Protein AF-A0A7K2MJP7-F1 (afdb_monomer)

Sequence (176 aa):
LGSHLVGRARRTAEARRAEIGALKGRLAQENAGLVHLVNVALPGIAQQVRDGTGAEEAVANTAPASGPHLRQVVQSFAALVEDAVRQAADAESRRQQAVHEASRSAAELEQLTRSTLPAAVEKLRDGTSAEIVLSELEWPRGAGPRACAELFVRELAHSERRTAAAQAASAKSLSR

Foldseek 3Di:
DVVVVVVVVVVVVVVVVVVVVVVVVVVVVVVVLVCCCVPPLLVQLLVCLLVPHQLVVSLVPGDDRPDDVSSVVSSVSSVVSNVVSVVVVVVVVVVVVVVVVVVLVVVQVCCCVVPQLVVLLVCLLVVHALVVSLVPGDARPDPVRRVVSNVVSVVSSVVSVVVVVVVVVVVVVVVD

pLDDT: mean 90.43, std 6.72, range [54.22, 98.06]

Radius of gyration: 41.57 Å; Cα contacts (8 Å, |Δi|>4): 90; chains: 1; bounding box: 98×28×122 Å

Structure (mmCIF, N/CA/C/O backbone):
data_AF-A0A7K2MJP7-F1
#
_entry.id   AF-A0A7K2MJP7-F1
#
loop_
_atom_site.group_PDB
_atom_site.id
_atom_site.type_symbol
_atom_site.label_atom_id
_atom_site.label_alt_id
_atom_site.label_comp_id
_atom_site.label_asym_id
_atom_site.label_entity_id
_atom_site.label_seq_id
_atom_site.pdbx_PDB_ins_code
_atom_site.Cartn_x
_atom_site.Cartn_y
_atom_site.Cartn_z
_atom_site.occupancy
_atom_site.B_iso_or_equiv
_atom_site.auth_seq_id
_atom_site.auth_comp_id
_atom_site.auth_asym_id
_atom_site.auth_atom_id
_atom_site.pdbx_PDB_model_num
ATOM 1 N N . LEU A 1 1 ? 59.190 11.941 -58.355 1.00 62.66 1 LEU A N 1
ATOM 2 C CA . LEU A 1 1 ? 59.065 11.684 -56.896 1.00 62.66 1 LEU A CA 1
ATOM 3 C C . LEU A 1 1 ? 57.858 12.392 -56.255 1.00 62.66 1 LEU A C 1
ATOM 5 O O . LEU A 1 1 ? 57.104 11.720 -55.563 1.00 62.66 1 LEU A O 1
ATOM 9 N N . GLY A 1 2 ? 57.594 13.680 -56.530 1.00 69.62 2 GLY A N 1
ATOM 10 C CA . GLY A 1 2 ? 56.463 14.423 -55.928 1.00 69.62 2 GLY A CA 1
ATOM 11 C C . GLY A 1 2 ? 55.055 13.855 -56.190 1.00 69.62 2 GLY A C 1
ATOM 12 O O . GLY A 1 2 ? 54.263 13.742 -55.261 1.00 69.62 2 GLY A O 1
ATOM 13 N N . SER A 1 3 ? 54.758 13.401 -57.415 1.00 74.25 3 SER A N 1
ATOM 14 C CA . SER A 1 3 ? 53.436 12.842 -57.775 1.00 74.25 3 SER A CA 1
ATOM 15 C C . SER A 1 3 ? 53.060 11.579 -56.972 1.00 74.25 3 SER A C 1
ATOM 17 O O . SER A 1 3 ? 51.928 11.435 -56.510 1.00 74.25 3 SER A O 1
ATOM 19 N N . HIS A 1 4 ? 54.029 10.699 -56.692 1.00 79.38 4 HIS A N 1
ATOM 20 C CA . HIS A 1 4 ? 53.788 9.487 -55.899 1.00 79.38 4 HIS A CA 1
ATOM 21 C C . HIS A 1 4 ? 53.503 9.784 -54.420 1.00 79.38 4 HIS A C 1
ATOM 23 O O . HIS A 1 4 ? 52.676 9.103 -53.809 1.00 79.38 4 HIS A O 1
ATOM 29 N N . LEU A 1 5 ? 54.149 10.805 -53.847 1.00 84.94 5 LEU A N 1
ATOM 30 C CA . LEU A 1 5 ? 53.902 11.229 -52.466 1.00 84.94 5 LEU A CA 1
ATOM 31 C C . LEU A 1 5 ? 52.511 11.859 -52.320 1.00 84.94 5 LEU A C 1
ATOM 33 O O . LEU A 1 5 ? 51.782 11.506 -51.395 1.00 84.94 5 LEU A O 1
ATOM 37 N N . VAL A 1 6 ? 52.101 12.696 -53.278 1.00 86.31 6 VAL A N 1
ATOM 38 C CA . VAL A 1 6 ? 50.754 13.292 -53.320 1.00 86.31 6 VAL A CA 1
ATOM 39 C C . VAL A 1 6 ? 49.675 12.213 -53.474 1.00 86.31 6 VAL A C 1
ATOM 41 O O . VAL A 1 6 ? 48.695 12.205 -52.728 1.00 86.31 6 VAL A O 1
ATOM 44 N N . GLY A 1 7 ? 49.873 11.241 -54.372 1.00 87.06 7 GLY A N 1
ATOM 45 C CA . GLY A 1 7 ? 48.940 10.123 -54.551 1.00 87.06 7 GLY A CA 1
ATOM 46 C C . GLY A 1 7 ? 48.835 9.201 -53.328 1.00 87.06 7 GLY A C 1
ATOM 47 O O . GLY A 1 7 ? 47.771 8.644 -53.052 1.00 87.06 7 GLY A O 1
ATOM 48 N N . ARG A 1 8 ? 49.916 9.039 -52.555 1.00 86.50 8 ARG A N 1
ATOM 49 C CA . ARG A 1 8 ? 49.891 8.295 -51.285 1.00 86.50 8 ARG A CA 1
ATOM 50 C C . ARG A 1 8 ? 49.161 9.077 -50.196 1.00 86.50 8 ARG A C 1
ATOM 52 O O . ARG A 1 8 ? 48.294 8.510 -49.542 1.00 86.50 8 ARG A O 1
ATOM 59 N N . ALA A 1 9 ? 49.465 10.365 -50.046 1.00 88.44 9 ALA A N 1
ATOM 60 C CA . ALA A 1 9 ? 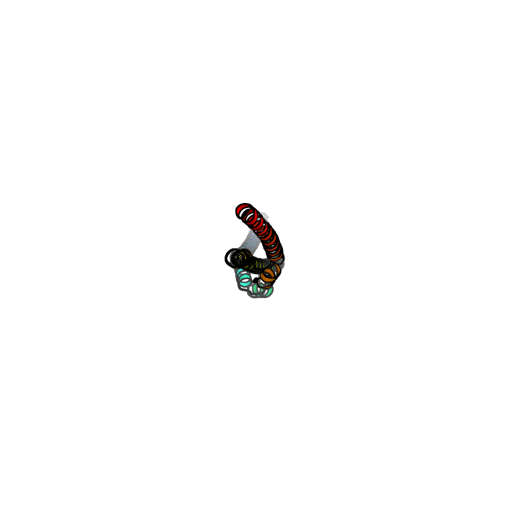48.810 11.234 -49.073 1.00 88.44 9 ALA A CA 1
ATOM 61 C C . ALA A 1 9 ? 47.291 11.297 -49.299 1.00 88.44 9 ALA A C 1
ATOM 63 O O . ALA A 1 9 ? 46.522 11.173 -48.347 1.00 88.44 9 ALA A O 1
ATOM 64 N N . ARG A 1 10 ? 46.852 11.393 -50.561 1.00 87.88 10 ARG A N 1
ATOM 65 C CA . ARG A 1 10 ? 45.430 11.385 -50.923 1.00 87.88 10 ARG A CA 1
ATOM 66 C C . ARG A 1 10 ? 44.731 10.080 -50.533 1.00 87.88 10 ARG A C 1
ATOM 68 O O . ARG A 1 10 ? 43.689 10.137 -49.890 1.00 87.88 10 ARG A O 1
ATOM 75 N N . ARG A 1 11 ? 45.325 8.923 -50.845 1.00 89.69 11 ARG A N 1
ATOM 76 C CA . ARG A 1 11 ? 44.765 7.615 -50.460 1.00 89.69 11 ARG A CA 1
ATOM 77 C C . ARG A 1 11 ? 44.676 7.445 -48.945 1.00 89.69 11 ARG A C 1
ATOM 79 O O . ARG A 1 11 ? 43.666 6.965 -48.444 1.00 89.69 11 ARG A O 1
ATOM 86 N N . THR A 1 12 ? 45.692 7.888 -48.203 1.00 92.62 12 THR A N 1
ATOM 87 C CA . THR A 1 12 ? 45.646 7.877 -46.734 1.00 92.62 12 THR A CA 1
ATOM 88 C C . THR A 1 12 ? 44.533 8.783 -46.204 1.00 92.62 12 THR A C 1
ATOM 90 O O . THR A 1 12 ? 43.803 8.385 -45.301 1.00 92.62 12 THR A O 1
ATOM 93 N N . ALA A 1 13 ? 44.355 9.978 -46.773 1.00 91.25 13 ALA A N 1
ATOM 94 C CA . ALA A 1 13 ? 43.280 10.888 -46.379 1.00 91.25 13 ALA A CA 1
ATOM 95 C C . ALA A 1 13 ? 41.883 10.316 -46.688 1.00 91.25 13 ALA A C 1
ATOM 97 O O . ALA A 1 13 ? 40.971 10.454 -45.876 1.00 91.25 13 ALA A O 1
ATOM 98 N N . GLU A 1 14 ? 41.710 9.648 -47.830 1.00 93.00 14 GLU A N 1
ATOM 99 C CA . GLU A 1 14 ? 40.469 8.953 -48.195 1.00 93.00 14 GLU A CA 1
ATOM 100 C C . GLU A 1 14 ? 40.170 7.793 -47.230 1.00 93.00 14 GLU A C 1
ATOM 102 O O . GLU A 1 14 ? 39.058 7.710 -46.710 1.00 93.00 14 GLU A O 1
ATOM 107 N N . ALA A 1 15 ? 41.172 6.973 -46.892 1.00 93.12 15 ALA A N 1
ATOM 108 C CA . ALA A 1 15 ? 41.028 5.896 -45.912 1.00 93.12 15 ALA A CA 1
ATOM 109 C C . ALA A 1 15 ? 40.632 6.422 -44.520 1.00 93.12 15 ALA A C 1
ATOM 111 O O . ALA A 1 15 ? 39.704 5.903 -43.903 1.00 93.12 15 ALA A O 1
ATOM 112 N N . ARG A 1 16 ? 41.267 7.506 -44.050 1.00 92.69 16 ARG A N 1
ATOM 113 C CA . ARG A 1 16 ? 40.913 8.147 -42.772 1.00 92.69 16 ARG A CA 1
ATOM 114 C C . ARG A 1 16 ? 39.504 8.736 -42.781 1.00 92.69 16 ARG A C 1
ATOM 116 O O . ARG A 1 16 ? 38.803 8.646 -41.780 1.00 92.69 16 ARG A O 1
ATOM 123 N N . ARG A 1 17 ? 39.054 9.317 -43.898 1.00 93.44 17 ARG A N 1
ATOM 124 C CA . ARG A 1 17 ? 37.670 9.810 -44.029 1.00 93.44 17 ARG A CA 1
ATOM 125 C C . ARG A 1 17 ? 36.654 8.674 -43.978 1.00 93.44 17 ARG A C 1
ATOM 127 O O . ARG A 1 17 ? 35.631 8.834 -43.318 1.00 93.44 17 ARG A O 1
ATOM 134 N N . ALA A 1 18 ? 36.939 7.548 -44.630 1.00 93.31 18 ALA A N 1
ATOM 135 C CA . ALA A 1 18 ? 36.084 6.366 -44.570 1.00 93.31 18 ALA A CA 1
ATOM 136 C C . ALA A 1 18 ? 36.005 5.800 -43.141 1.00 93.31 18 ALA A C 1
ATOM 138 O O . ALA A 1 18 ? 34.913 5.523 -42.652 1.00 93.31 18 ALA A O 1
ATOM 139 N N . GLU A 1 19 ? 37.140 5.717 -42.441 1.00 94.69 19 GLU A N 1
ATOM 140 C CA . GLU A 1 19 ? 37.217 5.291 -41.037 1.00 94.69 19 GLU A CA 1
ATOM 141 C C . GLU A 1 19 ? 36.410 6.218 -40.112 1.00 94.69 19 GLU A C 1
ATOM 143 O O . GLU A 1 19 ? 35.574 5.753 -39.339 1.00 94.69 19 GLU A O 1
ATOM 148 N N . ILE A 1 20 ? 36.576 7.539 -40.246 1.00 95.06 20 ILE A N 1
ATOM 149 C CA . ILE A 1 20 ? 35.785 8.527 -39.496 1.00 95.06 20 ILE A CA 1
ATOM 150 C C . ILE A 1 20 ? 34.291 8.390 -39.814 1.00 95.06 20 ILE A C 1
ATOM 152 O O . ILE A 1 20 ? 33.463 8.481 -38.910 1.00 95.06 20 ILE A O 1
ATOM 156 N N . GLY A 1 21 ? 33.930 8.167 -41.081 1.00 94.81 21 GLY A N 1
ATOM 157 C CA . GLY A 1 21 ? 32.547 7.936 -41.495 1.00 94.81 21 GLY A CA 1
ATOM 158 C C . GLY A 1 21 ? 31.938 6.701 -40.828 1.00 94.81 21 GLY A C 1
ATOM 159 O O . GLY A 1 21 ? 30.844 6.782 -40.274 1.00 94.81 21 GLY A O 1
ATOM 160 N N . ALA A 1 22 ? 32.674 5.588 -40.804 1.00 94.25 22 ALA A N 1
ATOM 161 C CA . ALA A 1 22 ? 32.246 4.353 -40.154 1.00 94.25 22 ALA A CA 1
ATOM 162 C C . ALA A 1 22 ? 32.082 4.520 -38.633 1.00 94.25 22 ALA A C 1
ATOM 164 O O . ALA A 1 22 ? 31.084 4.073 -38.066 1.00 94.25 22 ALA A O 1
ATOM 165 N N . LEU A 1 23 ? 33.021 5.209 -37.974 1.00 94.62 23 LEU A N 1
ATOM 166 C CA . LEU A 1 23 ? 32.941 5.494 -36.537 1.00 94.62 23 LEU A CA 1
ATOM 167 C C . LEU A 1 23 ? 31.753 6.402 -36.198 1.00 94.62 23 LEU A C 1
ATOM 169 O O . LEU A 1 23 ? 31.023 6.122 -35.249 1.00 94.62 23 LEU A O 1
ATOM 173 N N . LYS A 1 24 ? 31.505 7.448 -36.997 1.00 93.69 24 LYS A N 1
ATOM 174 C CA . LYS A 1 24 ? 30.325 8.314 -36.837 1.00 93.69 24 LYS A CA 1
ATOM 175 C C . LYS A 1 24 ? 29.020 7.542 -37.019 1.00 93.69 24 LYS A C 1
ATOM 177 O O . LYS A 1 24 ? 28.092 7.748 -36.243 1.00 93.69 24 LYS A O 1
ATOM 182 N N . GLY A 1 25 ? 28.959 6.648 -38.007 1.00 92.81 25 GLY A N 1
ATOM 183 C CA . GLY A 1 25 ? 27.801 5.779 -38.223 1.00 92.81 25 GLY A CA 1
ATOM 184 C C . GLY A 1 25 ? 27.520 4.881 -37.017 1.00 92.81 25 GLY A C 1
ATOM 185 O O . GLY A 1 25 ? 26.384 4.816 -36.554 1.00 92.81 25 GLY A O 1
ATOM 186 N N . ARG A 1 26 ? 28.562 4.258 -36.449 1.00 88.81 26 ARG A N 1
ATOM 187 C CA . ARG A 1 26 ? 28.434 3.418 -35.248 1.00 88.81 26 ARG A CA 1
ATOM 188 C C . ARG A 1 26 ? 27.961 4.215 -34.032 1.00 88.81 26 ARG A C 1
ATOM 190 O O . ARG A 1 26 ? 27.029 3.786 -33.363 1.00 88.81 26 ARG A O 1
ATOM 197 N N . LEU A 1 27 ? 28.539 5.394 -33.796 1.00 89.69 27 LEU A N 1
ATOM 198 C CA . LEU A 1 27 ? 28.123 6.270 -32.698 1.00 89.69 27 LEU A CA 1
ATOM 199 C C . LEU A 1 27 ? 26.659 6.711 -32.840 1.00 89.69 27 LEU A C 1
ATOM 201 O O . LEU A 1 27 ? 25.922 6.730 -31.858 1.00 89.69 27 LEU A O 1
ATOM 205 N N . ALA A 1 28 ? 26.217 7.045 -34.057 1.00 90.38 28 ALA A N 1
ATOM 206 C CA . ALA A 1 28 ? 24.824 7.403 -34.312 1.00 90.38 28 ALA A CA 1
ATOM 207 C C . ALA A 1 28 ? 23.870 6.233 -34.020 1.00 90.38 28 ALA A C 1
ATOM 209 O O . ALA A 1 28 ? 22.813 6.441 -33.425 1.00 90.38 28 ALA A O 1
ATOM 210 N N . GLN A 1 29 ? 24.256 5.008 -34.387 1.00 87.00 29 GLN A N 1
ATOM 211 C CA . GLN A 1 29 ? 23.475 3.803 -34.110 1.00 87.00 29 GLN A CA 1
ATOM 212 C C . GLN A 1 29 ? 23.403 3.487 -32.609 1.00 87.00 29 GLN A C 1
ATOM 214 O O . GLN A 1 29 ? 22.324 3.187 -32.101 1.00 87.00 29 GLN A O 1
ATOM 219 N N . GLU A 1 30 ? 24.522 3.588 -31.888 1.00 86.94 30 GLU A N 1
ATOM 220 C CA . GLU A 1 30 ? 24.554 3.404 -30.432 1.00 86.94 30 GLU A CA 1
ATOM 221 C C . GLU A 1 30 ? 23.695 4.455 -29.722 1.00 86.94 30 GLU A C 1
ATOM 223 O O . GLU A 1 30 ? 22.885 4.111 -28.860 1.00 86.94 30 GLU A O 1
ATOM 228 N N . ASN A 1 31 ? 23.791 5.720 -30.137 1.00 88.31 31 ASN A N 1
ATOM 229 C CA . ASN A 1 31 ? 22.985 6.793 -29.566 1.00 88.31 31 ASN A CA 1
ATOM 230 C C . ASN A 1 31 ? 21.483 6.587 -29.833 1.00 88.31 31 ASN A C 1
ATOM 232 O O . ASN A 1 31 ? 20.672 6.730 -28.923 1.00 88.31 31 ASN A O 1
ATOM 236 N N . ALA A 1 32 ? 21.099 6.179 -31.048 1.00 87.50 32 ALA A N 1
ATOM 237 C CA . ALA A 1 32 ? 19.710 5.831 -31.353 1.00 87.50 32 ALA A CA 1
ATOM 238 C C . ALA A 1 32 ? 19.201 4.671 -30.475 1.00 87.50 32 ALA A C 1
ATOM 240 O O . ALA A 1 32 ? 18.070 4.715 -29.990 1.00 87.50 32 ALA A O 1
ATOM 241 N N . GLY A 1 33 ? 20.051 3.671 -30.215 1.00 84.81 33 GLY A N 1
ATOM 242 C CA . GLY A 1 33 ? 19.752 2.570 -29.298 1.00 84.81 33 GLY A CA 1
ATOM 243 C C . GLY A 1 33 ? 19.526 3.033 -27.856 1.00 84.81 33 GLY A C 1
ATOM 244 O O . GLY A 1 33 ? 18.555 2.613 -27.230 1.00 84.81 33 GLY A O 1
ATOM 245 N N . LEU A 1 34 ? 20.364 3.939 -27.343 1.00 86.88 34 LEU A N 1
ATOM 246 C CA . LEU A 1 34 ? 20.203 4.517 -26.002 1.00 86.88 34 LEU A CA 1
ATOM 247 C C . LEU A 1 34 ? 18.928 5.358 -25.883 1.00 86.88 34 LEU A C 1
ATOM 249 O O . LEU A 1 34 ? 18.186 5.222 -24.912 1.00 86.88 34 LEU A O 1
ATOM 253 N N . VAL A 1 35 ? 18.643 6.193 -26.885 1.00 90.00 35 VAL A N 1
ATOM 254 C CA . VAL A 1 35 ? 17.421 7.008 -26.936 1.00 90.00 35 VAL A CA 1
ATOM 255 C C . VAL A 1 35 ? 16.180 6.116 -26.949 1.00 90.00 35 VAL A C 1
ATOM 257 O O . VAL A 1 35 ? 15.233 6.382 -26.210 1.00 90.00 35 VAL A O 1
ATOM 260 N N . HIS A 1 36 ? 16.178 5.044 -27.745 1.00 87.75 36 HIS A N 1
ATOM 261 C CA . HIS A 1 36 ? 15.076 4.082 -27.759 1.00 87.75 36 HIS A CA 1
ATOM 262 C C . HIS A 1 36 ? 14.927 3.364 -26.412 1.00 87.75 36 HIS A C 1
ATOM 264 O O . HIS A 1 36 ? 13.814 3.226 -25.903 1.00 87.75 36 HIS A O 1
ATOM 270 N N . LEU A 1 37 ? 16.043 2.954 -25.804 1.00 89.62 37 LEU A N 1
ATOM 271 C CA . LEU A 1 37 ? 16.035 2.284 -24.510 1.00 89.62 37 LEU A CA 1
ATOM 272 C C . LEU A 1 37 ? 15.375 3.155 -23.432 1.00 89.62 37 LEU A C 1
ATOM 274 O O . LEU A 1 37 ? 14.453 2.710 -22.754 1.00 89.62 37 LEU A O 1
ATOM 278 N N . VAL A 1 38 ? 15.825 4.402 -23.299 1.00 90.06 38 VAL A N 1
ATOM 279 C CA . VAL A 1 38 ? 15.363 5.310 -22.242 1.00 90.06 38 VAL A CA 1
ATOM 280 C C . VAL A 1 38 ? 13.925 5.773 -22.471 1.00 90.06 38 VAL A C 1
ATOM 282 O O . VAL A 1 38 ? 13.163 5.867 -21.514 1.00 90.06 38 VAL A O 1
ATOM 285 N N . ASN A 1 39 ? 13.537 6.043 -23.719 1.00 91.88 39 ASN A N 1
ATOM 286 C CA . ASN A 1 39 ? 12.235 6.651 -24.006 1.00 91.88 39 ASN A CA 1
ATOM 287 C C . ASN A 1 39 ? 11.119 5.642 -24.289 1.00 91.88 39 ASN A C 1
ATOM 289 O O . ASN A 1 39 ? 9.951 6.015 -24.230 1.00 91.88 39 ASN A O 1
ATOM 293 N N . VAL A 1 40 ? 11.450 4.392 -24.624 1.00 91.00 40 VAL A N 1
ATOM 294 C CA . VAL A 1 40 ? 10.455 3.387 -25.030 1.00 91.00 40 VAL A CA 1
ATOM 295 C C . VAL A 1 40 ? 10.569 2.124 -24.189 1.00 91.00 40 VAL A C 1
ATOM 297 O O . VAL A 1 40 ? 9.600 1.738 -23.539 1.00 91.00 40 VAL A O 1
ATOM 300 N N . ALA A 1 41 ? 11.749 1.502 -24.157 1.00 91.25 41 ALA A N 1
ATOM 301 C CA . ALA A 1 41 ? 11.924 0.200 -23.516 1.00 91.25 41 ALA A CA 1
ATOM 302 C C . ALA A 1 41 ? 11.735 0.261 -21.991 1.00 91.25 41 ALA A C 1
ATOM 304 O O . ALA A 1 41 ? 10.908 -0.468 -21.452 1.00 91.25 41 ALA A O 1
ATOM 305 N N . LEU A 1 42 ? 12.454 1.148 -21.289 1.00 93.38 42 LEU A N 1
ATOM 306 C CA . LEU A 1 42 ? 12.358 1.242 -19.825 1.00 93.38 42 LEU A CA 1
ATOM 307 C C . LEU A 1 42 ? 10.951 1.655 -19.352 1.00 93.38 42 LEU A C 1
ATOM 309 O O . LEU A 1 42 ? 10.422 0.990 -18.461 1.00 93.38 42 LEU A O 1
ATOM 313 N N . PRO A 1 43 ? 10.285 2.673 -19.940 1.00 94.88 43 PRO A N 1
ATOM 314 C CA . PRO A 1 43 ? 8.904 2.985 -19.581 1.00 94.88 43 PRO A CA 1
ATOM 315 C C . PRO A 1 43 ? 7.937 1.830 -19.862 1.00 94.88 43 PRO A C 1
ATOM 317 O O . PRO A 1 43 ? 7.059 1.577 -19.040 1.00 94.88 43 PRO A O 1
ATOM 320 N N . GLY A 1 44 ? 8.116 1.109 -20.976 1.00 94.69 44 GLY A N 1
ATOM 321 C CA . GLY A 1 44 ? 7.307 -0.061 -21.324 1.00 94.69 44 GLY A CA 1
ATOM 322 C C . GLY A 1 44 ? 7.435 -1.190 -20.302 1.00 94.69 44 GLY A C 1
ATOM 323 O O . GLY A 1 44 ? 6.425 -1.686 -19.810 1.00 94.69 44 GLY A O 1
ATOM 324 N N . ILE A 1 45 ? 8.665 -1.522 -19.900 1.00 95.56 45 ILE A N 1
ATOM 325 C CA . ILE A 1 45 ? 8.937 -2.497 -18.833 1.00 95.56 45 ILE A CA 1
ATOM 326 C C . ILE A 1 45 ? 8.297 -2.042 -17.523 1.00 95.56 45 ILE A C 1
ATOM 328 O O . ILE A 1 45 ? 7.604 -2.814 -16.866 1.00 95.56 45 ILE A O 1
ATOM 332 N N . ALA A 1 46 ? 8.481 -0.773 -17.148 1.00 96.31 46 ALA A N 1
ATOM 333 C CA . ALA A 1 46 ? 7.906 -0.250 -15.916 1.00 96.31 46 ALA A CA 1
ATOM 334 C C . ALA A 1 46 ? 6.373 -0.279 -15.918 1.00 96.31 46 ALA A C 1
ATOM 336 O O . ALA A 1 46 ? 5.768 -0.378 -14.853 1.00 96.31 46 ALA A O 1
ATOM 337 N N . GLN A 1 47 ? 5.742 -0.143 -17.084 1.00 96.56 47 GLN A N 1
ATOM 338 C CA . GLN A 1 47 ? 4.298 -0.272 -17.227 1.00 96.56 47 GLN A CA 1
ATOM 339 C C . GLN A 1 47 ? 3.866 -1.734 -17.079 1.00 96.56 47 GLN A C 1
ATOM 341 O O . GLN A 1 47 ? 3.033 -2.023 -16.232 1.00 96.56 47 GLN A O 1
ATOM 346 N N . GLN A 1 48 ? 4.504 -2.661 -17.797 1.00 96.38 48 GLN A N 1
ATOM 347 C CA . GLN A 1 48 ? 4.206 -4.094 -17.700 1.00 96.38 48 GLN A CA 1
ATOM 348 C C . GLN A 1 48 ? 4.341 -4.629 -16.272 1.00 96.38 48 GLN A C 1
ATOM 350 O O . GLN A 1 48 ? 3.474 -5.369 -15.810 1.00 96.38 48 GLN A O 1
ATOM 355 N N . VAL A 1 49 ? 5.395 -4.226 -15.555 1.00 97.06 49 VAL A N 1
ATOM 356 C CA . VAL A 1 49 ? 5.602 -4.630 -14.157 1.00 97.06 49 VAL A CA 1
ATOM 357 C C . VAL A 1 49 ? 4.534 -4.042 -13.237 1.00 97.06 49 VAL A C 1
ATOM 359 O O . VAL A 1 49 ? 4.015 -4.738 -12.368 1.00 97.06 49 VAL A O 1
ATOM 362 N N . ARG A 1 50 ? 4.141 -2.780 -13.451 1.00 95.06 50 ARG A N 1
ATOM 363 C CA . ARG A 1 50 ? 3.021 -2.165 -12.719 1.00 95.06 50 ARG A CA 1
ATOM 364 C C . ARG A 1 50 ? 1.681 -2.841 -13.005 1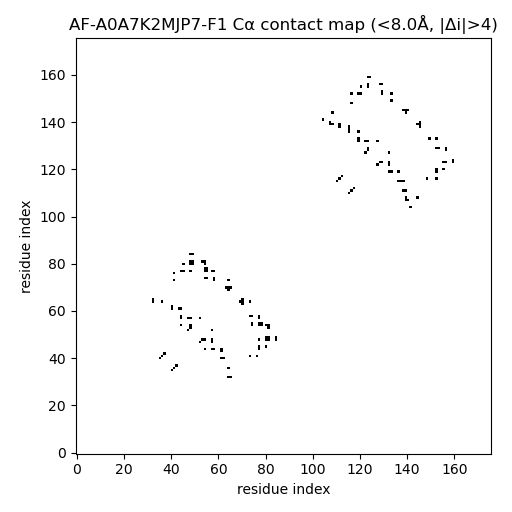.00 95.06 50 ARG A C 1
ATOM 366 O O . ARG A 1 50 ? 0.847 -2.902 -12.108 1.00 95.06 50 ARG A O 1
ATOM 373 N N . ASP A 1 51 ? 1.516 -3.385 -14.204 1.00 95.94 51 ASP A N 1
ATOM 374 C CA . ASP A 1 51 ? 0.336 -4.148 -14.614 1.00 95.94 51 ASP A CA 1
ATOM 375 C C . ASP A 1 51 ? 0.377 -5.615 -14.132 1.00 95.94 51 ASP A C 1
ATOM 377 O O . ASP A 1 51 ? -0.559 -6.374 -14.377 1.00 95.94 51 ASP A O 1
ATOM 381 N N . GLY A 1 52 ? 1.434 -6.019 -13.413 1.00 93.69 52 GLY A N 1
ATOM 382 C CA . GLY A 1 52 ? 1.555 -7.331 -12.768 1.00 93.69 52 GLY A CA 1
ATOM 383 C C . GLY A 1 52 ? 2.408 -8.357 -13.517 1.00 93.69 52 GLY A C 1
ATOM 384 O O . GLY A 1 52 ? 2.486 -9.504 -13.086 1.00 93.69 52 GLY A O 1
ATOM 385 N N . THR A 1 53 ? 3.065 -7.970 -14.613 1.00 95.25 53 THR A N 1
ATOM 386 C CA . THR A 1 53 ? 4.040 -8.832 -15.305 1.00 95.25 53 THR A CA 1
ATOM 387 C C . THR A 1 53 ? 5.311 -8.961 -14.458 1.00 95.25 53 THR A C 1
ATOM 389 O O . THR A 1 53 ? 5.791 -7.968 -13.912 1.00 95.25 53 THR A O 1
ATOM 392 N N . GLY A 1 54 ? 5.904 -10.153 -14.357 1.00 93.75 54 GLY A N 1
ATOM 393 C CA . GLY A 1 54 ? 7.179 -10.321 -13.644 1.00 93.75 54 GLY A CA 1
ATOM 394 C C . GLY A 1 54 ? 8.329 -9.560 -14.321 1.00 93.75 54 GLY A C 1
ATOM 395 O O . GLY A 1 54 ? 8.313 -9.383 -15.541 1.00 93.75 54 GLY A O 1
ATOM 396 N N . ALA A 1 55 ? 9.354 -9.135 -13.570 1.00 93.50 55 ALA A N 1
ATOM 397 C CA . ALA A 1 55 ? 10.475 -8.376 -14.136 1.00 93.50 55 ALA A CA 1
ATOM 398 C C . ALA A 1 55 ? 11.178 -9.113 -15.288 1.00 93.50 55 ALA A C 1
ATOM 400 O O . ALA A 1 55 ? 11.476 -8.513 -16.319 1.00 93.50 55 ALA A O 1
ATOM 401 N N . GLU A 1 56 ? 11.425 -10.417 -15.139 1.00 92.75 56 GLU A N 1
ATOM 402 C CA . GLU A 1 56 ? 12.090 -11.224 -16.170 1.00 92.75 56 GLU A CA 1
ATOM 403 C C . GLU A 1 56 ? 11.257 -11.324 -17.453 1.00 92.75 56 GLU A C 1
ATOM 405 O O . GLU A 1 56 ? 11.788 -11.183 -18.556 1.00 92.75 56 GLU A O 1
ATOM 410 N N . GLU A 1 57 ? 9.946 -11.506 -17.307 1.00 92.69 57 GLU A N 1
ATOM 411 C CA . GLU A 1 57 ? 9.006 -11.587 -18.423 1.00 92.69 57 GLU A CA 1
ATOM 412 C C . GLU A 1 57 ? 8.854 -10.230 -19.123 1.00 92.69 57 GLU A C 1
ATOM 414 O O . GLU A 1 57 ? 8.896 -10.161 -20.351 1.00 92.69 57 GLU A O 1
ATOM 419 N N . ALA A 1 58 ? 8.787 -9.130 -18.370 1.00 92.94 58 ALA A N 1
ATOM 420 C CA . ALA A 1 58 ? 8.742 -7.781 -18.931 1.00 92.94 58 ALA A CA 1
ATOM 421 C C . ALA A 1 58 ? 10.006 -7.455 -19.753 1.00 92.94 58 ALA A C 1
ATOM 423 O O . ALA A 1 58 ? 9.937 -6.869 -20.839 1.00 92.94 58 ALA A O 1
ATOM 424 N N . VAL A 1 59 ? 11.179 -7.892 -19.279 1.00 92.25 59 VAL A N 1
ATOM 425 C CA . VAL A 1 59 ? 12.435 -7.770 -20.034 1.00 92.25 59 VAL A CA 1
ATOM 426 C C . VAL A 1 59 ? 12.421 -8.650 -21.285 1.00 92.25 59 VAL A C 1
ATOM 428 O O . VAL A 1 59 ? 12.850 -8.187 -22.340 1.00 92.25 59 VAL A O 1
ATOM 431 N N . ALA A 1 60 ? 11.918 -9.885 -21.200 1.00 90.25 60 ALA A N 1
ATOM 432 C CA . ALA A 1 60 ? 11.825 -10.799 -22.341 1.00 90.25 60 ALA A CA 1
ATOM 433 C C . ALA A 1 60 ? 10.857 -10.301 -23.431 1.00 90.25 60 ALA A C 1
ATOM 435 O O . ALA A 1 60 ? 11.115 -10.495 -24.619 1.00 90.25 60 ALA A O 1
ATOM 436 N N . ASN A 1 61 ? 9.781 -9.618 -23.033 1.00 89.12 61 ASN A N 1
ATOM 437 C CA . ASN A 1 61 ? 8.789 -9.027 -23.935 1.00 89.12 61 ASN A CA 1
ATOM 438 C C . ASN A 1 61 ? 9.289 -7.760 -24.643 1.00 89.12 61 ASN A C 1
ATOM 440 O O . ASN A 1 61 ? 8.683 -7.303 -25.614 1.00 89.12 61 ASN A O 1
ATOM 444 N N . THR A 1 62 ? 10.388 -7.179 -24.167 1.00 85.38 62 THR A N 1
ATOM 445 C CA . THR A 1 62 ? 10.977 -5.970 -24.735 1.00 85.38 62 THR A CA 1
ATOM 446 C C . THR A 1 62 ? 12.068 -6.334 -25.741 1.00 85.38 62 THR A C 1
ATOM 448 O O . THR A 1 62 ? 12.844 -7.265 -25.531 1.00 85.38 62 THR A O 1
ATOM 451 N N . ALA A 1 63 ? 12.150 -5.595 -26.854 1.00 72.81 63 ALA A N 1
ATOM 452 C CA . ALA A 1 63 ? 13.162 -5.842 -27.881 1.00 72.81 63 ALA A CA 1
ATOM 453 C C . ALA A 1 63 ? 14.583 -5.891 -27.268 1.00 72.81 63 ALA A C 1
ATOM 455 O O . ALA A 1 63 ? 14.912 -5.063 -26.412 1.00 72.81 63 ALA A O 1
ATOM 456 N N . PRO A 1 64 ? 15.442 -6.841 -27.688 1.00 70.00 64 PRO A N 1
ATOM 457 C CA . PRO A 1 64 ? 16.717 -7.087 -27.027 1.00 70.00 64 PRO A CA 1
ATOM 458 C C . PRO A 1 64 ? 17.628 -5.856 -27.081 1.00 70.00 64 PRO A C 1
ATOM 460 O O . PRO A 1 64 ? 17.995 -5.381 -28.156 1.00 70.00 64 PRO A O 1
ATOM 463 N N . ALA A 1 65 ? 18.040 -5.370 -25.907 1.00 68.75 65 ALA A N 1
ATOM 464 C CA . ALA A 1 65 ? 19.029 -4.305 -25.803 1.00 68.75 65 ALA A CA 1
ATOM 465 C C . ALA A 1 65 ? 20.384 -4.769 -26.371 1.00 68.75 65 ALA A C 1
ATOM 467 O O . ALA A 1 65 ? 20.904 -5.834 -26.012 1.00 68.75 65 ALA A O 1
ATOM 468 N N . SER A 1 66 ? 20.966 -3.959 -27.257 1.00 67.31 66 SER A N 1
ATOM 469 C CA . SER A 1 66 ? 22.249 -4.247 -27.900 1.00 67.31 66 SER A CA 1
ATOM 470 C C . SER A 1 66 ? 23.409 -4.073 -26.918 1.00 67.31 66 SER A C 1
ATOM 472 O O . SER A 1 66 ? 23.861 -2.962 -26.665 1.00 67.31 66 SER A O 1
ATOM 474 N N . GLY A 1 67 ? 23.917 -5.185 -26.384 1.00 74.69 67 GLY A N 1
ATOM 475 C CA . GLY A 1 67 ? 25.144 -5.237 -25.583 1.00 74.69 67 GLY A CA 1
ATOM 476 C C . GLY A 1 67 ? 24.933 -5.714 -24.137 1.00 74.69 67 GLY A C 1
ATOM 477 O O . GLY A 1 67 ? 23.872 -5.491 -23.552 1.00 74.69 67 GLY A O 1
ATOM 478 N N . PRO A 1 68 ? 25.942 -6.373 -23.531 1.00 80.06 68 PRO A N 1
ATOM 479 C CA . PRO A 1 68 ? 25.810 -7.009 -22.216 1.00 80.06 68 PRO A CA 1
ATOM 480 C C . PRO A 1 68 ? 25.541 -6.005 -21.085 1.00 80.06 68 PRO A C 1
ATOM 482 O O . PRO A 1 68 ? 24.695 -6.260 -20.235 1.00 80.06 68 PRO A O 1
ATOM 485 N N . HIS A 1 69 ? 26.190 -4.837 -21.112 1.00 82.69 69 HIS A N 1
ATOM 486 C CA . HIS A 1 69 ? 26.015 -3.801 -20.088 1.00 82.69 69 HIS A CA 1
ATOM 487 C C . HIS A 1 69 ? 24.601 -3.205 -20.095 1.00 82.69 69 HIS A C 1
ATOM 489 O O . HIS A 1 69 ? 24.001 -3.032 -19.040 1.00 82.69 69 HIS A O 1
ATOM 495 N N . LEU A 1 70 ? 24.030 -2.939 -21.277 1.00 82.56 70 LEU A N 1
ATOM 496 C CA . LEU A 1 70 ? 22.664 -2.415 -21.381 1.00 82.56 70 LEU A CA 1
ATOM 497 C C . LEU A 1 70 ? 21.630 -3.450 -20.946 1.00 82.56 70 LEU A C 1
ATOM 499 O O . LEU A 1 70 ? 20.668 -3.101 -20.268 1.00 82.56 70 LEU A O 1
ATOM 503 N N . ARG A 1 71 ? 21.853 -4.729 -21.268 1.00 85.69 71 ARG A N 1
ATOM 504 C CA . ARG A 1 71 ? 21.009 -5.817 -20.768 1.00 85.69 71 ARG A CA 1
ATOM 505 C C . ARG A 1 71 ? 21.016 -5.880 -19.241 1.00 85.69 71 ARG A C 1
ATOM 507 O O . ARG A 1 71 ? 19.949 -5.991 -18.650 1.00 85.69 71 ARG A O 1
ATOM 514 N N . GLN A 1 72 ? 22.187 -5.762 -18.615 1.00 88.88 72 GLN A N 1
ATOM 515 C CA . GLN A 1 72 ? 22.295 -5.737 -17.157 1.00 88.88 72 GLN A CA 1
ATOM 516 C C . GLN A 1 72 ? 21.538 -4.544 -16.556 1.00 88.88 72 GLN A C 1
ATOM 518 O O . GLN A 1 72 ? 20.787 -4.726 -15.606 1.00 88.88 72 GLN A O 1
ATOM 523 N N . VAL A 1 73 ? 21.667 -3.344 -17.138 1.00 90.31 73 VAL A N 1
ATOM 524 C CA . VAL A 1 73 ? 20.916 -2.154 -16.694 1.00 90.31 73 VAL A CA 1
ATOM 525 C C . VAL A 1 73 ? 19.407 -2.382 -16.784 1.00 90.31 73 VAL A C 1
ATOM 527 O O . VAL A 1 73 ? 18.689 -2.070 -15.839 1.00 90.31 73 VAL A O 1
ATOM 530 N N . VAL A 1 74 ? 18.928 -2.956 -17.888 1.00 92.19 74 VAL A N 1
ATOM 531 C CA . VAL A 1 74 ? 17.507 -3.270 -18.092 1.00 92.19 74 VAL A CA 1
ATOM 532 C C . VAL A 1 74 ? 16.998 -4.282 -17.062 1.00 92.19 74 VAL A C 1
ATOM 534 O O . VAL A 1 74 ? 15.938 -4.073 -16.478 1.00 92.19 74 VAL A O 1
ATOM 537 N N . GLN A 1 75 ? 17.765 -5.340 -16.794 1.00 92.44 75 GLN A N 1
ATOM 538 C CA . GLN A 1 75 ? 17.425 -6.344 -15.783 1.00 92.44 75 GLN A CA 1
ATOM 539 C C . GLN A 1 75 ? 17.384 -5.743 -14.375 1.00 92.44 75 GLN A C 1
ATOM 541 O O . GLN A 1 75 ? 16.418 -5.951 -13.645 1.00 92.44 75 GLN A O 1
ATOM 546 N N . SER A 1 76 ? 18.397 -4.955 -14.003 1.00 94.88 76 SER A N 1
ATOM 547 C CA . SER A 1 76 ? 18.426 -4.271 -12.708 1.00 94.88 76 SER A CA 1
ATOM 548 C C . SER A 1 76 ? 17.277 -3.276 -12.565 1.00 94.88 76 SER A C 1
ATOM 550 O O . SER A 1 76 ? 16.655 -3.217 -11.510 1.00 94.88 76 SER A O 1
ATOM 552 N N . PHE A 1 77 ? 16.957 -2.526 -13.620 1.00 95.06 77 PHE A N 1
ATOM 553 C CA . PHE A 1 77 ? 15.815 -1.619 -13.625 1.00 95.06 77 PHE A CA 1
ATOM 554 C C . PHE A 1 77 ? 14.497 -2.369 -13.410 1.00 95.06 77 PHE A C 1
ATOM 556 O O . PHE A 1 77 ? 13.724 -1.984 -12.538 1.00 95.06 77 PHE A O 1
ATOM 563 N N . ALA A 1 78 ? 14.257 -3.454 -14.152 1.00 96.00 78 ALA A N 1
ATOM 564 C CA . ALA A 1 78 ? 13.037 -4.245 -14.021 1.00 96.00 78 ALA A CA 1
ATOM 565 C C . ALA A 1 78 ? 12.876 -4.810 -12.599 1.00 96.00 78 ALA A C 1
ATOM 567 O O . ALA A 1 78 ? 11.806 -4.676 -12.009 1.00 96.00 78 ALA A O 1
ATOM 568 N N . ALA A 1 79 ? 13.954 -5.348 -12.020 1.00 96.75 79 ALA A N 1
ATOM 569 C CA . ALA A 1 79 ? 13.955 -5.859 -10.651 1.00 96.75 79 ALA A CA 1
ATOM 570 C C . ALA A 1 79 ? 13.660 -4.763 -9.609 1.00 96.75 79 ALA A C 1
ATOM 572 O O . ALA A 1 79 ? 12.881 -4.983 -8.685 1.00 96.75 79 ALA A O 1
ATOM 573 N N . LEU A 1 80 ? 14.243 -3.567 -9.768 1.00 97.94 80 LEU A N 1
ATOM 574 C CA . LEU A 1 80 ? 13.980 -2.431 -8.877 1.00 97.94 80 LEU A CA 1
ATOM 575 C C . LEU A 1 80 ? 12.534 -1.937 -8.977 1.00 97.94 80 LEU A C 1
ATOM 577 O O . LEU A 1 80 ? 11.940 -1.580 -7.962 1.00 97.94 80 LEU A O 1
ATOM 581 N N . VAL A 1 81 ? 11.958 -1.913 -10.183 1.00 97.88 81 VAL A N 1
ATOM 582 C CA . VAL A 1 81 ? 10.547 -1.544 -10.359 1.00 97.88 81 VAL A CA 1
ATOM 583 C C . VAL A 1 81 ? 9.635 -2.590 -9.725 1.00 97.88 81 VAL A C 1
ATOM 585 O O . VAL A 1 81 ? 8.679 -2.215 -9.054 1.00 97.88 81 VAL A O 1
ATOM 588 N N . GLU A 1 82 ? 9.929 -3.880 -9.889 1.00 97.19 82 GLU A N 1
ATOM 589 C CA . GLU A 1 82 ? 9.130 -4.949 -9.284 1.00 97.19 82 GLU A CA 1
ATOM 590 C C . GLU A 1 82 ? 9.148 -4.872 -7.753 1.00 97.19 82 GLU A C 1
ATOM 592 O O . GLU A 1 82 ? 8.093 -4.929 -7.120 1.00 97.19 82 GLU A O 1
ATOM 597 N N . ASP A 1 83 ? 10.324 -4.671 -7.156 1.00 98.06 83 ASP A N 1
ATOM 598 C CA . ASP A 1 83 ? 10.453 -4.482 -5.711 1.00 98.06 83 ASP A CA 1
ATOM 599 C C . ASP A 1 83 ? 9.687 -3.237 -5.235 1.00 98.06 83 ASP A C 1
ATOM 601 O O . ASP A 1 83 ? 8.931 -3.303 -4.267 1.00 98.06 83 ASP A O 1
ATOM 605 N N . ALA A 1 84 ? 9.779 -2.120 -5.964 1.00 97.62 84 ALA A N 1
ATOM 606 C CA . ALA A 1 84 ? 9.030 -0.907 -5.642 1.00 97.62 84 ALA A CA 1
ATOM 607 C C . ALA A 1 84 ? 7.505 -1.110 -5.719 1.00 97.62 84 ALA A C 1
ATOM 609 O O . ALA A 1 84 ? 6.777 -0.639 -4.843 1.00 97.62 84 ALA A O 1
ATOM 610 N N . VAL A 1 85 ? 7.009 -1.827 -6.735 1.00 97.50 85 VAL A N 1
ATOM 611 C CA . VAL A 1 85 ? 5.581 -2.166 -6.874 1.00 97.50 85 VAL A CA 1
ATOM 612 C C . VAL A 1 85 ? 5.122 -3.046 -5.714 1.00 97.50 85 VAL A C 1
ATOM 614 O O . VAL A 1 85 ? 4.083 -2.775 -5.109 1.00 97.50 85 VAL A O 1
ATOM 617 N N . ARG A 1 86 ? 5.919 -4.053 -5.348 1.00 96.88 86 ARG A N 1
ATOM 618 C CA . ARG A 1 86 ? 5.629 -4.948 -4.223 1.00 96.88 86 ARG A CA 1
ATOM 619 C C . ARG A 1 86 ? 5.578 -4.190 -2.897 1.00 96.88 86 ARG A C 1
ATOM 621 O O . ARG A 1 86 ? 4.602 -4.303 -2.162 1.00 96.88 86 ARG A O 1
ATOM 628 N N . GLN A 1 87 ? 6.572 -3.347 -2.628 1.00 97.50 87 GLN A N 1
ATOM 629 C CA . GLN A 1 87 ? 6.616 -2.522 -1.419 1.00 97.50 87 GLN A CA 1
ATOM 630 C C . GLN A 1 87 ? 5.437 -1.549 -1.333 1.00 97.50 87 GLN A C 1
ATOM 632 O O . GLN A 1 87 ? 4.883 -1.348 -0.250 1.00 97.50 87 GLN A O 1
ATOM 637 N N . ALA A 1 88 ? 5.033 -0.955 -2.460 1.00 97.50 88 ALA A N 1
ATOM 638 C CA . ALA A 1 88 ? 3.867 -0.082 -2.514 1.00 97.50 88 ALA A CA 1
ATOM 639 C C . ALA A 1 88 ? 2.572 -0.848 -2.197 1.00 97.50 88 ALA A C 1
ATOM 641 O O . ALA A 1 88 ? 1.758 -0.362 -1.411 1.00 97.50 88 ALA A O 1
ATOM 642 N N . ALA A 1 89 ? 2.406 -2.058 -2.740 1.00 96.62 89 ALA A N 1
ATOM 643 C CA . ALA A 1 89 ? 1.260 -2.916 -2.443 1.00 96.62 89 ALA A CA 1
ATOM 644 C C . ALA A 1 89 ? 1.213 -3.324 -0.958 1.00 96.62 89 ALA A C 1
ATOM 646 O O . ALA A 1 89 ? 0.167 -3.208 -0.315 1.00 96.62 89 ALA A O 1
ATOM 647 N N . ASP A 1 90 ? 2.351 -3.710 -0.378 1.00 97.69 90 ASP A N 1
ATOM 648 C CA . ASP A 1 90 ? 2.455 -4.058 1.044 1.00 97.69 90 ASP A CA 1
ATOM 649 C C . ASP A 1 90 ? 2.187 -2.855 1.960 1.00 97.69 90 ASP A C 1
ATOM 651 O O . ASP A 1 90 ? 1.584 -2.981 3.030 1.00 97.69 90 ASP A O 1
ATOM 655 N N . ALA A 1 91 ? 2.649 -1.663 1.572 1.00 97.88 91 ALA A N 1
ATOM 656 C CA . ALA A 1 91 ? 2.369 -0.428 2.297 1.00 97.88 91 ALA A CA 1
ATOM 657 C C . ALA A 1 91 ? 0.876 -0.072 2.249 1.00 97.88 91 ALA A C 1
ATOM 659 O O . ALA A 1 91 ? 0.297 0.269 3.281 1.00 97.88 91 ALA A O 1
ATOM 660 N N . GLU A 1 92 ? 0.244 -0.201 1.083 1.00 97.81 92 GLU A N 1
ATOM 661 C CA . GLU A 1 92 ? -1.184 0.057 0.907 1.00 97.81 92 GLU A CA 1
ATOM 662 C C . GLU A 1 92 ? -2.043 -0.939 1.696 1.00 97.81 92 GLU A C 1
ATOM 664 O O . GLU A 1 92 ? -2.965 -0.528 2.399 1.00 97.81 92 GLU A O 1
ATOM 669 N N . SER A 1 93 ? -1.694 -2.227 1.679 1.00 97.88 93 SER A N 1
ATOM 670 C CA . SER A 1 93 ? -2.360 -3.257 2.486 1.00 97.88 93 SER A CA 1
ATOM 671 C C . SER A 1 93 ? -2.293 -2.941 3.987 1.00 97.88 93 SER A C 1
ATOM 673 O O . SER A 1 93 ? -3.318 -2.890 4.672 1.00 97.88 93 SER A O 1
ATOM 675 N N . ARG A 1 94 ? -1.099 -2.603 4.500 1.00 97.94 94 ARG A N 1
ATOM 676 C CA . ARG A 1 94 ? -0.921 -2.183 5.902 1.00 97.94 94 ARG A CA 1
ATOM 677 C C . ARG A 1 94 ? -1.723 -0.929 6.238 1.00 97.94 94 ARG A C 1
ATOM 679 O O . ARG A 1 94 ? -2.310 -0.847 7.316 1.00 97.94 94 ARG A O 1
ATOM 686 N N . ARG A 1 95 ? -1.780 0.041 5.320 1.00 97.94 95 ARG A N 1
ATOM 687 C CA . ARG A 1 95 ? -2.581 1.260 5.484 1.00 97.94 95 ARG A CA 1
ATOM 688 C C . ARG A 1 95 ? -4.069 0.928 5.583 1.00 97.94 95 ARG A C 1
ATOM 690 O O . ARG A 1 95 ? -4.738 1.441 6.476 1.00 97.94 95 ARG A O 1
ATOM 697 N N . GLN A 1 96 ? -4.587 0.073 4.703 1.00 98.06 96 GLN A N 1
ATOM 698 C CA . GLN A 1 96 ? -5.989 -0.352 4.723 1.00 98.06 96 GLN A CA 1
ATOM 699 C C . GLN A 1 96 ? -6.340 -1.081 6.021 1.00 98.06 96 GLN A C 1
ATOM 701 O O . GLN A 1 96 ? -7.364 -0.773 6.634 1.00 98.06 96 GLN A O 1
ATOM 706 N N . GLN A 1 97 ? -5.469 -1.980 6.483 1.00 97.56 97 GLN A N 1
ATOM 707 C CA . GLN A 1 97 ? -5.652 -2.670 7.756 1.00 97.56 97 GLN A CA 1
ATOM 708 C C . GLN A 1 97 ? -5.692 -1.685 8.933 1.00 97.56 97 GLN A C 1
ATOM 710 O O . GLN A 1 97 ? -6.630 -1.725 9.728 1.00 97.56 97 GLN A O 1
ATOM 715 N N . ALA A 1 98 ? -4.736 -0.755 9.006 1.00 96.44 98 ALA A N 1
ATOM 716 C CA . ALA A 1 98 ? -4.682 0.248 10.067 1.00 96.44 98 ALA A CA 1
ATOM 717 C C . ALA A 1 98 ? -5.922 1.157 10.074 1.00 96.44 98 ALA A C 1
ATOM 719 O O . ALA A 1 98 ? -6.483 1.435 11.133 1.00 96.44 98 ALA A O 1
ATOM 720 N N . VAL A 1 99 ? -6.392 1.587 8.897 1.00 97.62 99 VAL A N 1
ATOM 721 C CA . VAL A 1 99 ? -7.631 2.371 8.768 1.00 97.62 99 VAL A CA 1
ATOM 722 C C . VAL A 1 99 ? -8.827 1.568 9.271 1.00 97.62 99 VAL A C 1
ATOM 724 O O . VAL A 1 99 ? -9.633 2.088 10.036 1.00 97.62 99 VAL A O 1
ATOM 727 N N . HIS A 1 100 ? -8.930 0.295 8.896 1.00 96.56 100 HIS A N 1
ATOM 728 C CA . HIS A 1 100 ? -10.042 -0.550 9.310 1.00 96.56 100 HIS A CA 1
ATOM 729 C C . HIS A 1 100 ? -10.043 -0.822 10.827 1.00 96.56 100 HIS A C 1
ATOM 731 O O . HIS A 1 100 ? -11.095 -0.775 11.469 1.00 96.56 100 HIS A O 1
ATOM 737 N N . GLU A 1 101 ? -8.874 -1.048 11.428 1.00 93.62 101 GLU A N 1
ATOM 738 C CA . GLU A 1 101 ? -8.710 -1.193 12.881 1.00 93.62 101 GLU A CA 1
ATOM 739 C C . GLU A 1 101 ? -9.043 0.103 13.635 1.00 93.62 101 GLU A C 1
ATOM 741 O O . GLU A 1 101 ? -9.736 0.064 14.658 1.00 93.62 101 GLU A O 1
ATOM 746 N N . ALA A 1 102 ? -8.623 1.256 13.106 1.00 93.62 102 ALA A N 1
ATOM 747 C CA . ALA A 1 102 ? -8.946 2.562 13.667 1.00 93.62 102 ALA A CA 1
ATOM 748 C C . ALA A 1 102 ? -10.454 2.850 13.601 1.00 93.62 102 ALA A C 1
ATOM 750 O O . ALA A 1 102 ? -11.045 3.236 14.608 1.00 93.62 102 ALA A O 1
ATOM 751 N N . SER A 1 103 ? -11.103 2.599 12.457 1.00 94.75 103 SER A N 1
ATOM 752 C CA . SER A 1 103 ? -12.554 2.766 12.304 1.00 94.75 103 SER A CA 1
ATOM 753 C C . SER A 1 103 ? -13.343 1.857 13.243 1.00 94.75 103 SER A C 1
ATOM 755 O O . SER A 1 103 ? -14.317 2.301 13.846 1.00 94.75 103 SER A O 1
ATOM 757 N N . ARG A 1 104 ? -12.909 0.603 13.419 1.00 91.88 104 ARG A N 1
ATOM 758 C CA . ARG A 1 104 ? -13.536 -0.321 14.373 1.00 91.88 104 ARG A CA 1
ATOM 759 C C . ARG A 1 104 ? -13.408 0.186 15.808 1.00 91.88 104 ARG A C 1
ATOM 761 O O . ARG A 1 104 ? -14.395 0.214 16.532 1.00 91.88 104 ARG A O 1
ATOM 768 N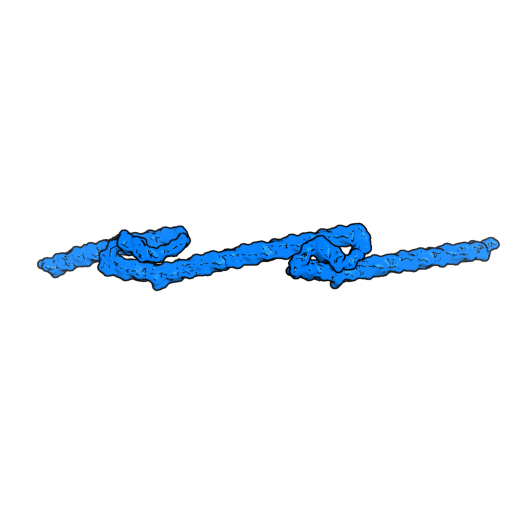 N . SER A 1 105 ? -12.216 0.634 16.194 1.00 90.25 105 SER A N 1
ATOM 769 C CA . SER A 1 105 ? -11.967 1.173 17.536 1.00 90.25 105 SER A CA 1
ATOM 770 C C . SER A 1 105 ? -12.786 2.441 17.799 1.00 90.25 105 SER A C 1
ATOM 772 O O . SER A 1 105 ? -13.335 2.607 18.886 1.00 90.25 105 SER A O 1
ATOM 774 N N . ALA A 1 106 ? -12.918 3.315 16.797 1.00 92.38 106 ALA A N 1
ATOM 775 C CA . ALA A 1 106 ? -13.750 4.511 16.884 1.00 92.38 106 ALA A CA 1
ATOM 776 C C . ALA A 1 106 ? -15.239 4.166 17.053 1.00 92.38 106 ALA A C 1
ATOM 778 O O . ALA A 1 106 ? -15.896 4.749 17.910 1.00 92.38 106 ALA A O 1
ATOM 779 N N . ALA A 1 107 ? -15.751 3.183 16.305 1.00 92.12 107 ALA A N 1
ATOM 780 C CA . ALA A 1 107 ? -17.131 2.718 16.439 1.00 92.12 107 ALA A CA 1
ATOM 781 C C . ALA A 1 107 ? -17.404 2.088 17.817 1.00 92.12 107 ALA A C 1
ATOM 783 O O . ALA A 1 107 ? -18.441 2.357 18.419 1.00 92.12 107 ALA A O 1
ATOM 784 N N . GLU A 1 108 ? -16.463 1.302 18.355 1.00 91.06 108 GLU A N 1
ATOM 785 C CA . GLU A 1 108 ? -16.575 0.742 19.711 1.00 91.06 108 GLU A CA 1
ATOM 786 C C . GLU A 1 108 ? -16.616 1.844 20.782 1.00 91.06 108 GLU A C 1
ATOM 788 O O . GLU A 1 108 ? -17.431 1.782 21.703 1.00 91.06 108 GLU A O 1
ATOM 793 N N . LEU A 1 109 ? -15.778 2.879 20.656 1.00 91.12 109 LEU A N 1
ATOM 794 C CA . LEU A 1 109 ? -15.803 4.035 21.559 1.00 91.12 109 LEU A CA 1
ATOM 795 C C . LEU A 1 109 ? -17.094 4.850 21.422 1.00 91.12 109 LEU A C 1
ATOM 797 O O . LEU A 1 109 ? -17.633 5.323 22.425 1.00 91.12 109 LEU A O 1
ATOM 801 N N . GLU A 1 110 ? -17.614 5.006 20.206 1.00 93.44 110 GLU A N 1
ATOM 802 C CA . GLU A 1 110 ? -18.893 5.673 19.977 1.00 93.44 110 GLU A CA 1
ATOM 803 C C . GLU A 1 110 ? -20.049 4.896 20.622 1.00 93.44 110 GLU A C 1
ATOM 805 O O . GLU A 1 110 ? -20.838 5.485 21.359 1.00 93.44 110 GLU A O 1
ATOM 810 N N . GLN A 1 111 ? -20.126 3.575 20.435 1.00 91.88 111 GLN A N 1
ATOM 811 C CA . GLN A 1 111 ? -21.146 2.740 21.080 1.00 91.88 111 GLN A CA 1
ATOM 812 C C . GLN A 1 111 ? -21.044 2.813 22.608 1.00 91.88 111 GLN A C 1
ATOM 814 O O . GLN A 1 111 ? -22.052 3.014 23.294 1.00 91.88 111 GLN A O 1
ATOM 819 N N . LEU A 1 112 ? -19.820 2.720 23.137 1.00 91.81 112 LEU A N 1
ATOM 820 C CA . LEU A 1 112 ? -19.556 2.822 24.566 1.00 91.81 112 LEU A CA 1
ATOM 821 C C . LEU A 1 112 ? -20.072 4.149 25.141 1.00 91.81 112 LEU A C 1
ATOM 823 O O . LEU A 1 112 ? -20.737 4.164 26.175 1.00 91.81 112 LEU A O 1
ATOM 827 N N . THR A 1 113 ? -19.773 5.263 24.475 1.00 91.88 113 THR A N 1
ATOM 828 C CA . THR A 1 113 ? -20.090 6.610 24.974 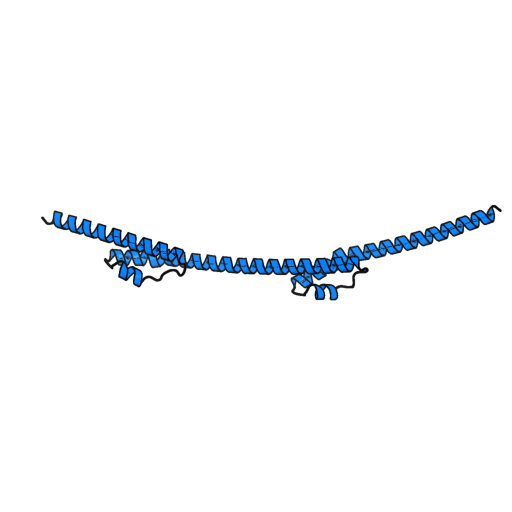1.00 91.88 113 THR A CA 1
ATOM 829 C C . THR A 1 113 ? -21.537 7.026 24.732 1.00 91.88 113 THR A C 1
ATOM 831 O O . THR A 1 113 ? -22.103 7.732 25.565 1.00 91.88 113 THR A O 1
ATOM 834 N N . ARG A 1 114 ? -22.157 6.594 23.629 1.00 94.75 114 ARG A N 1
ATOM 835 C CA . ARG A 1 114 ? -23.530 6.985 23.268 1.00 94.75 114 ARG A CA 1
ATOM 836 C C . ARG A 1 114 ? -24.607 6.084 23.851 1.00 94.75 114 ARG A C 1
ATOM 838 O O . ARG A 1 114 ? -25.737 6.540 23.979 1.00 94.75 114 ARG A O 1
ATOM 845 N N . SER A 1 115 ? -24.279 4.832 24.160 1.00 92.44 115 SER A N 1
ATOM 846 C CA . SER A 1 115 ? -25.267 3.834 24.579 1.00 92.44 115 SER A CA 1
ATOM 847 C C . SER A 1 115 ? -24.884 3.176 25.897 1.00 92.44 115 SER A C 1
ATOM 849 O O . SER A 1 115 ? -25.597 3.312 26.889 1.00 92.44 115 SER A O 1
ATOM 851 N N . THR A 1 116 ? -23.735 2.500 25.939 1.00 91.25 116 THR A N 1
ATOM 852 C CA . THR A 1 116 ? -23.370 1.626 27.063 1.00 91.25 116 THR A CA 1
ATOM 853 C C . THR A 1 116 ? -23.207 2.396 28.377 1.00 91.25 116 THR A C 1
ATOM 855 O O . THR A 1 116 ? -23.811 2.031 29.384 1.00 91.25 116 THR A O 1
ATOM 858 N N . LEU A 1 117 ? -22.420 3.479 28.390 1.00 93.06 117 LEU A N 1
ATOM 859 C CA . LEU A 1 117 ? -22.182 4.263 29.606 1.00 93.06 117 LEU A CA 1
ATOM 860 C C . LEU A 1 117 ? -23.435 5.011 30.090 1.00 93.06 117 LEU A C 1
ATOM 862 O O . LEU A 1 117 ? -23.728 4.909 31.281 1.00 93.06 117 LEU A O 1
ATOM 866 N N . PRO A 1 118 ? -24.209 5.710 29.234 1.00 93.81 118 PRO A N 1
ATOM 867 C CA . PRO A 1 118 ? -25.481 6.297 29.654 1.00 93.81 118 PRO A CA 1
ATOM 868 C C . PRO A 1 118 ? -26.453 5.277 30.262 1.00 93.81 118 PRO A C 1
ATOM 870 O O . PRO A 1 118 ? -26.991 5.529 31.337 1.00 93.81 118 PRO A O 1
ATOM 873 N N . ALA A 1 119 ? -26.602 4.093 29.658 1.00 91.75 119 ALA A N 1
ATOM 874 C CA . ALA A 1 119 ? -27.462 3.040 30.201 1.00 91.75 119 ALA A CA 1
ATOM 875 C C . ALA A 1 119 ? -26.975 2.531 31.573 1.00 91.75 119 ALA A C 1
ATOM 877 O O . ALA A 1 119 ? -27.777 2.265 32.468 1.00 91.75 119 ALA A O 1
ATOM 878 N N . ALA A 1 120 ? -25.655 2.425 31.770 1.00 93.25 120 ALA A N 1
ATOM 879 C CA . ALA A 1 120 ? -25.081 2.091 33.072 1.00 93.25 120 ALA A CA 1
ATOM 880 C C . ALA A 1 120 ? -25.404 3.158 34.130 1.00 93.25 120 ALA A C 1
ATOM 882 O O . ALA A 1 120 ? -25.760 2.821 35.259 1.00 93.25 120 ALA A O 1
ATOM 883 N N . VAL A 1 121 ? -25.294 4.440 33.761 1.00 94.06 121 VAL A N 1
ATOM 884 C CA . VAL A 1 121 ? -25.616 5.577 34.637 1.00 94.06 121 VAL A CA 1
ATOM 885 C C . VAL A 1 121 ? -27.082 5.524 35.067 1.00 94.06 121 VAL A C 1
ATOM 887 O O . VAL A 1 121 ? -27.362 5.684 36.252 1.00 94.06 121 VAL A O 1
ATOM 890 N N . GLU A 1 122 ? -28.007 5.277 34.137 1.00 93.75 122 GLU A N 1
ATOM 891 C CA . GLU A 1 122 ? -29.442 5.159 34.434 1.00 93.75 122 GLU A CA 1
ATOM 892 C C . GLU A 1 122 ? -29.720 4.023 35.424 1.00 93.75 122 GLU A C 1
ATOM 894 O O . GLU A 1 122 ? -30.272 4.267 36.495 1.00 93.75 122 GLU A O 1
ATOM 899 N N . LYS A 1 123 ? -29.221 2.810 35.155 1.00 92.50 123 LYS A N 1
ATOM 900 C CA . LYS A 1 123 ? -29.421 1.661 36.055 1.00 92.50 123 LYS A CA 1
ATOM 901 C C . LYS A 1 123 ? -28.872 1.899 37.463 1.00 92.50 123 LYS A C 1
ATOM 903 O O . LYS A 1 123 ? -29.489 1.474 38.442 1.00 92.50 123 LYS A O 1
ATOM 908 N N . LEU A 1 124 ? -27.708 2.545 37.580 1.00 93.88 124 LEU A N 1
ATOM 909 C CA . LEU A 1 124 ? -27.118 2.878 38.879 1.00 93.88 124 LEU A CA 1
ATOM 910 C C . LEU A 1 124 ? -27.954 3.913 39.638 1.00 93.88 124 LEU A C 1
ATOM 912 O O . LEU A 1 124 ? -28.130 3.771 40.848 1.00 93.88 124 LEU A O 1
ATOM 916 N N . ARG A 1 125 ? -28.497 4.918 38.940 1.00 90.25 125 ARG A N 1
ATOM 917 C CA . ARG A 1 125 ? -29.415 5.908 39.528 1.00 90.25 125 ARG A CA 1
ATOM 918 C C . ARG A 1 125 ? -30.724 5.284 39.997 1.00 90.25 125 ARG A C 1
ATOM 920 O O . ARG A 1 125 ? -31.237 5.687 41.036 1.00 90.25 125 ARG A O 1
ATOM 927 N N . ASP A 1 126 ? -31.199 4.258 39.300 1.00 91.62 126 ASP A N 1
ATOM 928 C CA . ASP A 1 126 ? -32.366 3.467 39.706 1.00 91.62 126 ASP A CA 1
ATOM 929 C C . ASP A 1 126 ? -32.076 2.532 40.900 1.00 91.62 126 ASP A C 1
ATOM 931 O O . ASP A 1 126 ? -32.960 1.823 41.381 1.00 91.62 126 ASP A O 1
ATOM 935 N N . GLY A 1 127 ? -30.840 2.532 41.416 1.00 89.88 127 GLY A N 1
ATOM 936 C CA . GLY A 1 127 ? -30.433 1.770 42.597 1.00 89.88 127 GLY A CA 1
ATOM 937 C C . GLY A 1 127 ? -29.929 0.357 42.301 1.00 89.88 127 GLY A C 1
ATOM 938 O O . GLY A 1 127 ? -29.709 -0.420 43.234 1.00 89.88 127 GLY A O 1
ATOM 939 N N . THR A 1 128 ? -29.710 0.009 41.029 1.00 92.12 128 THR A N 1
ATOM 940 C CA . THR A 1 128 ? -29.119 -1.282 40.647 1.00 92.12 128 THR A CA 1
ATOM 941 C C . THR A 1 128 ? -27.686 -1.386 41.173 1.00 92.12 128 THR A C 1
ATOM 943 O O . THR A 1 128 ? -26.935 -0.409 41.189 1.00 92.12 128 THR A O 1
ATOM 946 N N . SER A 1 129 ? -27.270 -2.578 41.610 1.00 89.56 129 SER A N 1
ATOM 947 C CA . SER A 1 129 ? -25.910 -2.774 42.118 1.00 89.56 129 SER A CA 1
ATOM 948 C C . SER A 1 129 ? -24.868 -2.702 40.996 1.00 89.56 129 SER A C 1
ATOM 950 O O . SER A 1 129 ? -25.121 -3.099 39.858 1.00 89.56 129 SER A O 1
ATOM 952 N N . ALA A 1 130 ? -23.658 -2.249 41.338 1.00 90.06 130 ALA A N 1
ATOM 953 C CA . ALA A 1 130 ? -22.540 -2.170 40.396 1.00 90.06 130 ALA A CA 1
ATOM 954 C C . ALA A 1 130 ? -22.255 -3.512 39.710 1.00 90.06 130 ALA A C 1
ATOM 956 O O . ALA A 1 130 ? -21.942 -3.547 38.530 1.00 90.06 130 ALA A O 1
ATOM 957 N N . GLU A 1 131 ? -22.364 -4.615 40.448 1.00 91.12 131 GLU A N 1
ATOM 958 C CA . GLU A 1 131 ? -22.047 -5.951 39.944 1.00 91.12 131 GLU A CA 1
ATOM 959 C C . GLU A 1 131 ? -23.051 -6.415 38.888 1.00 91.12 131 GLU A C 1
ATOM 961 O O . GLU A 1 131 ? -22.649 -6.922 37.843 1.00 91.12 131 GLU A O 1
ATOM 966 N N . ILE A 1 132 ? -24.340 -6.136 39.110 1.00 91.38 132 ILE A N 1
ATOM 967 C CA . ILE A 1 132 ? -25.403 -6.425 38.141 1.00 91.38 132 ILE A CA 1
ATOM 968 C C . ILE A 1 132 ? -25.215 -5.558 36.895 1.00 91.38 132 ILE A C 1
ATOM 970 O O . ILE A 1 132 ? -25.174 -6.084 35.784 1.00 91.38 132 ILE A O 1
ATOM 974 N N . VAL A 1 133 ? -24.998 -4.249 37.067 1.00 92.75 133 VAL A N 1
ATOM 975 C CA . VAL A 1 133 ? -24.758 -3.341 35.936 1.00 92.75 133 VAL A CA 1
ATOM 976 C C . VAL A 1 133 ? -23.555 -3.808 35.117 1.00 92.75 133 VAL A C 1
ATOM 978 O O . VAL A 1 133 ? -23.671 -3.961 33.908 1.00 92.75 133 VAL A O 1
ATOM 981 N N . LEU A 1 134 ? -22.424 -4.112 35.756 1.00 91.56 134 LEU A N 1
ATOM 982 C CA . LEU A 1 134 ? -21.221 -4.576 35.061 1.00 91.56 134 LEU A CA 1
ATOM 983 C C . LEU A 1 134 ? -21.428 -5.907 34.317 1.00 91.56 134 LEU A C 1
ATOM 985 O O . LEU A 1 134 ? -20.826 -6.105 33.261 1.00 91.56 134 LEU A O 1
ATOM 989 N N . SER A 1 135 ? -22.262 -6.808 34.845 1.00 91.62 135 SER A N 1
ATOM 990 C CA . SER A 1 135 ? -22.559 -8.091 34.192 1.00 91.62 135 SER A CA 1
ATOM 991 C C . SER A 1 135 ? -23.458 -7.975 32.959 1.00 91.62 135 SER A C 1
ATOM 993 O O . SER A 1 135 ? -23.394 -8.830 32.080 1.00 91.62 135 SER A O 1
ATOM 995 N N . GLU A 1 136 ? -24.275 -6.924 32.878 1.00 89.62 136 GLU A N 1
ATOM 996 C CA . GLU A 1 136 ? -25.281 -6.746 31.825 1.00 89.62 136 GLU A CA 1
ATOM 997 C C . GLU A 1 136 ? -24.833 -5.801 30.701 1.00 89.62 136 GLU A C 1
ATOM 999 O O . GLU A 1 136 ? -25.554 -5.628 29.719 1.00 89.62 136 GLU A O 1
ATOM 1004 N N . LEU A 1 137 ? -23.677 -5.148 30.842 1.00 86.62 137 LEU A N 1
ATOM 1005 C CA . LEU A 1 137 ? -23.180 -4.201 29.847 1.00 86.62 137 LEU A CA 1
ATOM 1006 C C . LEU A 1 137 ? -22.560 -4.909 28.642 1.00 86.62 137 LEU A C 1
ATOM 1008 O O . LEU A 1 137 ? -21.763 -5.841 28.765 1.00 86.62 137 LEU A O 1
ATOM 1012 N N . GLU A 1 138 ? -22.862 -4.383 27.458 1.00 86.12 138 GLU A N 1
ATOM 1013 C CA . GLU A 1 138 ? -22.145 -4.725 26.235 1.00 86.12 138 GLU A CA 1
ATOM 1014 C C . GLU A 1 138 ? -20.784 -4.023 26.223 1.00 86.12 138 GLU A C 1
ATOM 1016 O O . GLU A 1 138 ? -20.679 -2.815 25.985 1.00 86.12 138 GLU A O 1
ATOM 1021 N N . TRP A 1 139 ? -19.733 -4.787 26.514 1.00 85.75 139 TRP A N 1
ATOM 1022 C CA . TRP A 1 139 ? -18.373 -4.267 26.609 1.00 85.75 139 TRP A CA 1
ATOM 1023 C C . TRP A 1 139 ? -17.694 -4.126 25.240 1.00 85.75 139 TRP A C 1
ATOM 1025 O O . TRP A 1 139 ? -17.858 -4.993 24.375 1.00 85.75 139 TRP A O 1
ATOM 1035 N N . PRO A 1 140 ? -16.854 -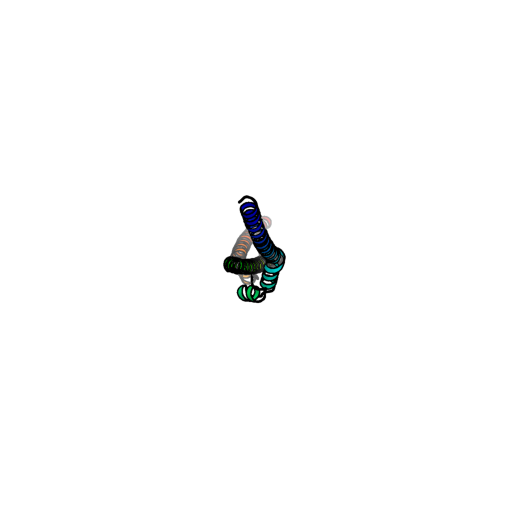3.089 25.055 1.00 84.62 140 PRO A N 1
ATOM 1036 C CA . PRO A 1 140 ? -15.989 -2.995 23.889 1.00 84.62 140 PRO A CA 1
ATOM 1037 C C . PRO A 1 140 ? -14.995 -4.164 23.884 1.00 84.62 140 PRO A C 1
ATOM 1039 O O . PRO A 1 140 ? -14.621 -4.698 24.935 1.00 84.62 140 P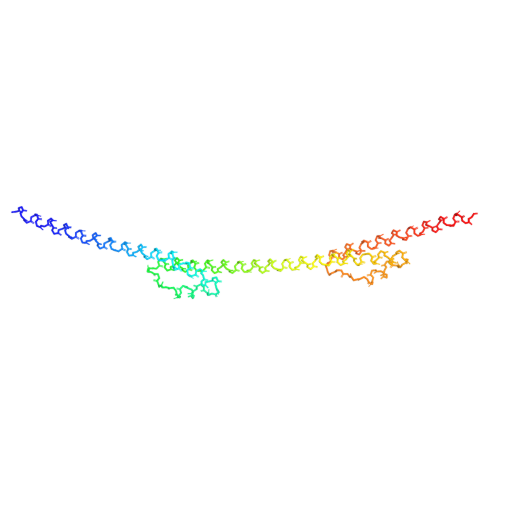RO A O 1
ATOM 1042 N N . ARG A 1 141 ? -14.544 -4.565 22.692 1.00 85.12 141 ARG A N 1
ATOM 1043 C CA . ARG A 1 141 ? -13.607 -5.689 22.539 1.00 85.12 141 ARG A CA 1
ATOM 1044 C C . ARG A 1 141 ? -12.195 -5.282 22.940 1.00 85.12 141 ARG A C 1
ATOM 1046 O O . ARG A 1 141 ? -11.430 -6.111 23.429 1.00 85.12 141 ARG A O 1
ATOM 1053 N N . GLY A 1 142 ? -11.851 -4.007 22.751 1.00 83.00 142 GLY A N 1
ATOM 1054 C CA . GLY A 1 142 ? -10.570 -3.453 23.172 1.00 83.00 142 GLY A CA 1
ATOM 1055 C C . GLY A 1 142 ? -10.370 -3.509 24.692 1.00 83.00 142 GLY A C 1
ATOM 1056 O O . GLY A 1 142 ? -11.145 -2.929 25.452 1.00 83.00 142 GLY A O 1
ATOM 1057 N N . ALA A 1 143 ? -9.275 -4.138 25.134 1.00 84.25 143 ALA A N 1
ATOM 1058 C CA . ALA A 1 143 ? -8.949 -4.285 26.557 1.00 84.25 143 ALA A CA 1
ATOM 1059 C C . ALA A 1 143 ? -8.782 -2.936 27.284 1.00 84.25 143 ALA A C 1
ATOM 1061 O O . ALA A 1 143 ? -9.237 -2.789 28.415 1.00 84.25 143 ALA A O 1
ATOM 1062 N N . GLY A 1 144 ? -8.176 -1.939 26.627 1.00 86.38 144 GLY A N 1
ATOM 1063 C CA . GLY A 1 144 ? -7.995 -0.593 27.184 1.00 86.38 144 GLY A CA 1
ATOM 1064 C C . GLY A 1 144 ? -9.323 0.134 27.445 1.00 86.38 144 GLY A C 1
ATOM 1065 O O . GLY A 1 144 ? -9.617 0.440 28.600 1.00 86.38 144 GLY A O 1
ATOM 1066 N N . PRO A 1 145 ? -10.157 0.376 26.410 1.00 86.25 145 PRO A N 1
ATOM 1067 C CA . PRO A 1 1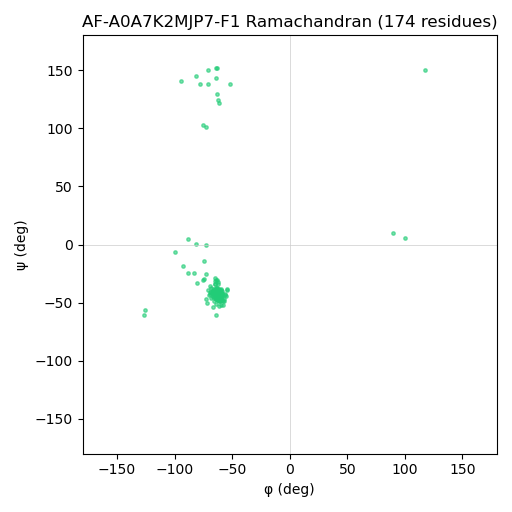45 ? -11.474 0.997 26.574 1.00 86.25 145 PRO A CA 1
ATOM 1068 C C . PRO A 1 145 ? -12.365 0.272 27.582 1.00 86.25 145 PRO A C 1
ATOM 1070 O O . PRO A 1 145 ? -13.035 0.921 28.384 1.00 86.25 145 PRO A O 1
ATOM 1073 N N . ARG A 1 146 ? -12.329 -1.066 27.583 1.00 90.00 146 ARG A N 1
ATOM 1074 C CA . ARG A 1 146 ? -13.064 -1.883 28.547 1.00 90.00 146 ARG A CA 1
ATOM 1075 C C . ARG A 1 146 ? -12.616 -1.610 29.980 1.00 90.00 146 ARG A C 1
ATOM 1077 O O . ARG A 1 146 ? -13.456 -1.286 30.812 1.00 90.00 146 ARG A O 1
ATOM 1084 N N . ALA A 1 147 ? -11.315 -1.684 30.261 1.00 90.50 147 ALA A N 1
ATOM 1085 C CA . ALA A 1 147 ? -10.786 -1.436 31.602 1.00 90.50 147 ALA A CA 1
ATOM 1086 C C . ALA A 1 147 ? -11.130 -0.021 32.102 1.00 90.50 147 ALA A C 1
ATOM 1088 O O . ALA A 1 147 ? -11.555 0.148 33.245 1.00 90.50 147 ALA A O 1
ATOM 1089 N N . CYS A 1 148 ? -11.016 0.992 31.237 1.00 88.56 148 CYS A N 1
ATOM 1090 C CA . CYS A 1 148 ? -11.405 2.363 31.571 1.00 88.56 148 CYS A CA 1
ATOM 1091 C C . CYS A 1 148 ? -12.903 2.482 31.895 1.00 88.56 148 CYS A C 1
ATOM 1093 O O . CYS A 1 148 ? -13.273 3.128 32.875 1.00 88.56 148 CYS A O 1
ATOM 1095 N N . ALA A 1 149 ? -13.765 1.853 31.096 1.00 90.44 149 ALA A N 1
ATOM 1096 C CA . ALA A 1 149 ? -15.208 1.885 31.302 1.00 90.44 149 ALA A CA 1
ATOM 1097 C C . ALA A 1 149 ? -15.636 1.143 32.579 1.00 90.44 149 ALA A C 1
ATOM 1099 O O . ALA A 1 149 ? -16.462 1.650 33.336 1.00 90.44 149 ALA A O 1
ATOM 1100 N N . GLU A 1 150 ? -15.042 -0.018 32.860 1.00 92.69 150 GLU A N 1
ATOM 1101 C CA . GLU A 1 150 ? -15.286 -0.769 34.095 1.00 92.69 150 GLU A CA 1
ATOM 1102 C C . GLU A 1 150 ? -14.908 0.051 35.339 1.00 92.69 150 GLU A C 1
ATOM 1104 O O . GLU A 1 150 ? -15.681 0.109 36.298 1.00 92.69 150 GLU A O 1
ATOM 1109 N N . LEU A 1 151 ? -13.751 0.725 35.319 1.00 94.12 151 LEU A N 1
ATOM 1110 C CA . LEU A 1 151 ? -13.332 1.625 36.399 1.00 94.12 151 LEU A CA 1
ATOM 1111 C C . LEU A 1 151 ? -14.322 2.779 36.588 1.00 94.12 151 LEU A C 1
ATOM 1113 O O . LEU A 1 151 ? -14.738 3.047 37.714 1.00 94.12 151 LEU A O 1
ATOM 1117 N N . PHE A 1 152 ? -14.747 3.419 35.496 1.00 92.31 152 PHE A N 1
ATOM 1118 C CA . PHE A 1 152 ? -15.721 4.509 35.547 1.00 92.31 152 PHE A CA 1
ATOM 1119 C C . PHE A 1 152 ? -17.048 4.073 36.185 1.00 92.31 152 PHE A C 1
ATOM 1121 O O . PHE A 1 152 ? -17.546 4.744 37.087 1.00 92.31 152 PHE A O 1
ATOM 1128 N N . VAL A 1 153 ? -17.601 2.928 35.771 1.00 93.88 153 VAL A N 1
ATOM 1129 C CA . VAL A 1 153 ? -18.862 2.402 36.321 1.00 93.88 153 VAL A CA 1
ATOM 1130 C C . VAL A 1 153 ? -18.724 2.064 37.809 1.00 93.88 153 VAL A C 1
ATOM 1132 O O . VAL A 1 153 ? -19.629 2.355 38.593 1.00 93.88 153 VAL A O 1
ATOM 1135 N N . ARG A 1 154 ? -17.588 1.494 38.235 1.00 94.75 154 ARG A N 1
ATOM 1136 C CA . ARG A 1 154 ? -17.327 1.186 39.653 1.00 94.75 154 ARG A CA 1
ATOM 1137 C C . ARG A 1 154 ? -17.265 2.443 40.518 1.00 94.75 154 ARG A C 1
ATOM 1139 O O . ARG A 1 154 ? -17.904 2.475 41.573 1.00 94.75 154 ARG A O 1
ATOM 1146 N N . GLU A 1 155 ? -16.538 3.464 40.072 1.00 95.56 155 GLU A N 1
ATOM 1147 C CA . GLU A 1 155 ? -16.436 4.743 40.782 1.00 95.56 155 GLU A CA 1
ATOM 1148 C C . GLU A 1 155 ? -17.782 5.472 40.829 1.00 95.56 155 GLU A C 1
ATOM 1150 O O . GLU A 1 155 ? -18.193 5.961 41.885 1.00 95.56 155 GLU A O 1
ATOM 1155 N N . LEU A 1 156 ? -18.534 5.463 39.725 1.00 93.94 156 LEU A N 1
ATOM 1156 C CA . LEU A 1 156 ? -19.877 6.032 39.688 1.00 93.94 156 LEU A CA 1
ATOM 1157 C C . LEU A 1 156 ? -20.809 5.331 40.683 1.00 93.94 156 LEU A C 1
ATOM 1159 O O . LEU A 1 156 ? -21.472 5.989 41.481 1.00 93.94 156 LEU A O 1
ATOM 1163 N N . ALA A 1 157 ? -20.803 3.999 40.717 1.00 93.38 157 ALA A N 1
ATOM 1164 C CA . ALA A 1 157 ? -21.607 3.236 41.665 1.00 93.38 157 ALA A CA 1
ATOM 1165 C C . ALA A 1 157 ? -21.187 3.455 43.128 1.00 93.38 157 ALA A C 1
ATOM 1167 O O . ALA A 1 157 ? -21.991 3.300 44.053 1.00 93.38 157 ALA A O 1
ATOM 1168 N N . HIS A 1 158 ? -19.914 3.769 43.382 1.00 94.56 158 HIS A N 1
ATOM 1169 C CA . HIS A 1 158 ? -19.463 4.172 44.709 1.00 94.56 158 HIS A CA 1
ATOM 1170 C C . HIS A 1 158 ? -20.008 5.559 45.087 1.00 94.56 158 HIS A C 1
ATOM 1172 O O . HIS A 1 158 ? -20.520 5.731 46.196 1.00 94.56 158 HIS A O 1
ATOM 1178 N N . SER A 1 159 ? -19.971 6.516 44.157 1.00 91.44 159 SER A N 1
ATOM 1179 C CA . SER A 1 159 ? -20.529 7.862 44.333 1.00 91.44 159 SER A CA 1
ATOM 1180 C C . SER A 1 159 ? -22.042 7.845 44.590 1.00 91.44 159 SER A C 1
ATOM 1182 O O . SER A 1 159 ? -22.497 8.415 45.582 1.00 91.44 159 SER A O 1
ATOM 1184 N N . GLU A 1 160 ? -22.820 7.121 43.779 1.00 92.12 160 GLU A N 1
ATOM 1185 C CA . GLU A 1 160 ? -24.282 7.020 43.933 1.00 92.12 160 GLU A CA 1
ATOM 1186 C C . GLU A 1 160 ? -24.674 6.444 45.303 1.00 92.12 160 GLU A C 1
ATOM 1188 O O . GLU A 1 160 ? -25.527 6.994 46.002 1.00 92.12 160 GLU A O 1
ATOM 1193 N N . ARG A 1 161 ? -23.968 5.405 45.778 1.00 90.69 161 ARG A N 1
ATOM 1194 C CA . ARG A 1 161 ? -24.182 4.850 47.128 1.00 90.69 161 ARG A CA 1
ATOM 1195 C C . ARG A 1 161 ? -23.917 5.868 48.236 1.00 90.69 161 ARG A C 1
ATOM 1197 O O . ARG A 1 161 ? -24.660 5.910 49.218 1.00 90.69 161 ARG A O 1
ATOM 1204 N N . ARG A 1 162 ? -22.872 6.690 48.100 1.00 91.69 162 ARG A N 1
ATOM 1205 C CA . ARG A 1 162 ? -22.568 7.754 49.070 1.00 91.69 162 ARG A CA 1
ATOM 1206 C C . ARG A 1 162 ? -23.645 8.836 49.068 1.00 91.69 162 ARG A C 1
ATOM 1208 O O . ARG A 1 162 ? -24.049 9.278 50.143 1.00 91.69 162 ARG A O 1
ATOM 1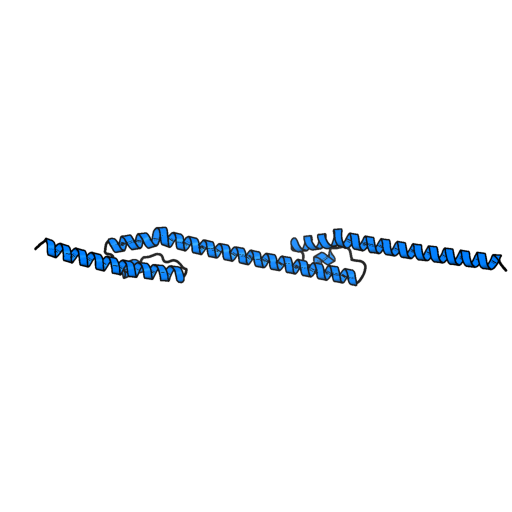215 N N . THR A 1 163 ? -24.128 9.225 47.892 1.00 90.50 163 THR A N 1
ATOM 1216 C CA . THR A 1 163 ? -25.211 10.205 47.741 1.00 90.50 163 THR A CA 1
ATOM 1217 C C . THR A 1 163 ? -26.507 9.700 48.373 1.00 90.50 163 THR A C 1
ATOM 1219 O O . THR A 1 163 ? -27.097 10.405 49.193 1.00 90.50 163 THR A O 1
ATOM 1222 N N . ALA A 1 164 ? -26.907 8.458 48.087 1.00 87.81 164 ALA A N 1
ATOM 1223 C CA . ALA A 1 164 ? -28.095 7.844 48.680 1.00 87.81 164 ALA A CA 1
ATOM 1224 C C . ALA A 1 164 ? -28.007 7.770 50.217 1.00 87.81 164 ALA A C 1
ATOM 1226 O O . ALA A 1 164 ? -28.968 8.091 50.920 1.00 87.81 164 ALA A O 1
ATOM 1227 N N . ALA A 1 165 ? -26.837 7.414 50.764 1.00 89.62 165 ALA A N 1
ATOM 1228 C CA . ALA A 1 165 ? -26.613 7.389 52.210 1.00 89.62 165 ALA A CA 1
ATOM 1229 C C . ALA A 1 165 ? -26.741 8.784 52.851 1.00 89.62 165 ALA A C 1
ATOM 1231 O O . ALA A 1 165 ? -27.358 8.920 53.911 1.00 89.62 165 ALA A O 1
ATOM 1232 N N . ALA A 1 166 ? -26.202 9.821 52.203 1.00 91.12 166 ALA A N 1
ATOM 1233 C CA . ALA A 1 166 ? -26.328 11.202 52.664 1.00 91.12 166 ALA A CA 1
ATOM 1234 C C . ALA A 1 166 ? -27.794 11.670 52.664 1.00 91.12 166 ALA A C 1
ATOM 1236 O O . ALA A 1 166 ? -28.266 12.203 53.667 1.00 91.12 166 ALA A O 1
ATOM 1237 N N . GLN A 1 167 ? -28.543 11.395 51.589 1.00 89.25 167 GLN A N 1
ATOM 1238 C CA . GLN A 1 167 ? -29.970 11.726 51.493 1.00 89.25 167 GLN A CA 1
ATOM 1239 C C . GLN A 1 167 ? -30.799 11.032 52.581 1.00 89.25 167 GLN A C 1
ATOM 1241 O O . GLN A 1 167 ? -31.628 11.672 53.231 1.00 89.25 167 GLN A O 1
ATOM 1246 N N . ALA A 1 168 ? -30.544 9.746 52.837 1.00 89.75 168 ALA A N 1
ATOM 1247 C CA . ALA A 1 168 ? -31.226 8.999 53.890 1.00 89.75 168 ALA A CA 1
ATOM 1248 C C . ALA A 1 168 ? -30.944 9.566 55.295 1.00 89.75 168 ALA A C 1
ATOM 1250 O O . ALA A 1 168 ? -31.840 9.598 56.142 1.00 89.75 168 ALA A O 1
ATOM 1251 N N . ALA A 1 169 ? -29.716 10.026 55.555 1.00 90.38 169 ALA A N 1
ATOM 1252 C CA . ALA A 1 169 ? -29.363 10.681 56.813 1.00 90.38 169 ALA A CA 1
ATOM 1253 C C . ALA A 1 169 ? -30.078 12.035 56.973 1.00 90.38 169 ALA A C 1
ATOM 1255 O O . ALA A 1 169 ? -30.657 12.299 58.028 1.00 90.38 169 ALA A O 1
ATOM 1256 N N . SER A 1 170 ? -30.107 12.859 55.920 1.00 87.06 170 SER A N 1
ATOM 1257 C CA . SER A 1 170 ? -30.819 14.143 55.920 1.00 87.06 170 SER A CA 1
ATOM 1258 C C . SER A 1 170 ? -32.327 13.974 56.115 1.00 87.06 170 SER A C 1
ATOM 1260 O O . SER A 1 170 ? -32.914 14.681 56.930 1.00 87.06 170 SER A O 1
ATOM 1262 N N . ALA A 1 171 ? -32.950 13.004 55.441 1.00 88.81 171 ALA A N 1
ATOM 1263 C CA . ALA A 1 171 ? -34.376 12.718 55.594 1.00 88.81 171 ALA A CA 1
ATOM 1264 C C . ALA A 1 171 ? -34.734 12.326 57.039 1.00 88.81 171 ALA A C 1
ATOM 1266 O O . ALA A 1 171 ? -35.685 12.862 57.603 1.00 88.81 171 ALA A O 1
ATOM 1267 N N . LYS A 1 172 ? -33.926 11.466 57.678 1.00 87.62 172 LYS A N 1
ATOM 1268 C CA . LYS A 1 172 ? -34.092 11.106 59.100 1.00 87.62 172 LYS A CA 1
ATOM 1269 C C . LYS A 1 172 ? -33.931 12.298 60.046 1.00 87.62 172 LYS A C 1
ATOM 1271 O O . LYS A 1 172 ? -34.552 12.313 61.105 1.00 87.62 172 LYS A O 1
ATOM 1276 N N . SER A 1 173 ? -33.078 13.260 59.694 1.00 85.62 173 SER A N 1
ATOM 1277 C CA . SER A 1 173 ? -32.881 14.482 60.479 1.00 85.62 173 SER A CA 1
ATOM 1278 C C . SER A 1 173 ? -34.039 15.472 60.338 1.00 85.62 173 SER A C 1
ATOM 1280 O O . SER A 1 173 ? -34.267 16.235 61.266 1.00 85.62 173 SER A O 1
ATOM 1282 N N . LEU A 1 174 ? -34.732 15.485 59.195 1.00 79.31 174 LEU A N 1
ATOM 1283 C CA . LEU A 1 174 ? -35.875 16.368 58.926 1.00 79.31 174 LEU A CA 1
ATOM 1284 C C . LEU A 1 174 ? -37.199 15.828 59.487 1.00 79.31 174 LEU A C 1
ATOM 1286 O O . LEU A 1 174 ? -38.114 16.606 59.727 1.00 79.31 174 LEU A O 1
ATOM 1290 N N . SER A 1 175 ? -37.321 14.510 59.675 1.00 75.81 175 SER A N 1
ATOM 1291 C CA . SER A 1 175 ? -38.522 13.868 60.232 1.00 75.81 175 SER A CA 1
ATOM 1292 C C . SER A 1 175 ? -38.529 13.758 61.765 1.00 75.81 175 SER A C 1
ATOM 1294 O O . SER A 1 175 ? -39.393 13.070 62.309 1.00 75.81 175 SER A O 1
ATOM 1296 N N . ARG A 1 176 ? -37.529 14.321 62.450 1.00 54.22 176 ARG A N 1
ATOM 1297 C CA . ARG A 1 176 ? -37.420 14.374 63.916 1.00 54.22 176 ARG A CA 1
ATOM 1298 C C . ARG A 1 176 ? -37.816 15.749 64.423 1.00 54.22 176 ARG A C 1
ATOM 1300 O O . ARG A 1 176 ? -38.424 15.779 65.513 1.00 54.22 176 ARG A O 1
#

Mean predicted aligned error: 9.77 Å

Secondary structure (DSSP, 8-state):
-HHHHHHHHHHHHHHHHHHHHHHHHHHHHHHHHHHHIIIIIHHHHHHHHHTT--HHHHHHHSPPPSSHHHHHHHHHHHHHHHHHHHHHHHHHHHHHHHHHHHHHHHHHHHHIIIIIHHHHHHHHHTT--HHHHHHHS---SSHHHHHHHHHHHHHHHHHHHHHHHHHHHHHHHH--

Solvent-accessible surface area (backbone atoms only — not comparable to full-atom values): 9606 Å² total; per-residue (Å²): 115,70,69,62,54,54,56,48,52,50,52,53,50,51,51,50,51,51,51,51,50,52,51,53,50,51,53,54,52,52,50,53,50,51,54,46,40,66,73,46,47,52,56,48,33,52,46,38,34,71,74,67,41,53,37,69,56,28,55,67,75,39,80,82,60,87,50,74,68,54,41,50,53,53,52,53,48,30,49,52,48,41,50,50,52,50,52,51,52,55,51,49,52,52,50,52,51,50,50,51,54,50,52,50,53,51,50,40,51,48,48,37,64,74,45,42,48,55,53,46,53,51,44,40,73,7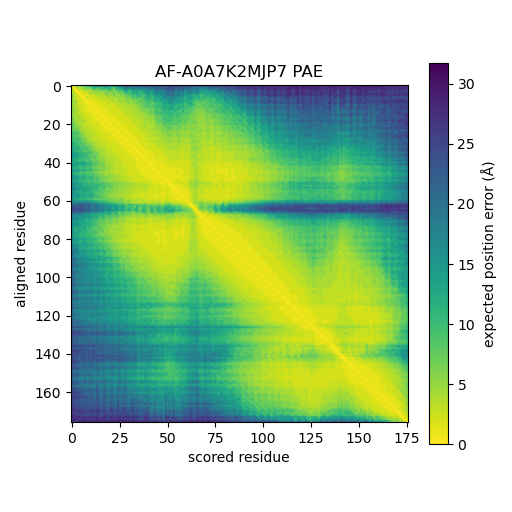5,66,49,52,55,67,60,48,64,71,71,53,77,70,49,88,51,68,66,66,32,53,54,51,53,51,51,50,50,52,49,43,51,51,49,54,52,50,53,52,50,51,55,53,52,52,59,63,72,76,108